Protein AF-A0A3C1DMF5-F1 (afdb_monomer)

Nearest PDB structures (foldseek):
  6i8v-assembly1_A-2  TM=7.014E-01  e=4.662E-05  Bacillus subtilis subsp. subtilis str. 168
  6s5e-assembly1_E-4  TM=7.084E-01  e=1.229E-04  Bacillus subtilis subsp. subtilis str. 168
  6s5o-assembly2_F-2  TM=7.097E-01  e=1.878E-04  Bacillus subtilis subsp. subtilis str. 168
  4j91-assembly1_B-2  TM=7.022E-01  e=5.936E-04  Bacillus subtilis subsp. subtilis str. 168
  4gx2-assembly1_B  TM=5.475E-01  e=2.391E-03  Geobacter sulfurreducens PCA

Solvent-accessible surface area (backbone atoms only — not comparable to full-atom values): 5727 Å² total; per-residue (Å²): 117,66,68,49,46,76,50,51,30,51,70,76,51,72,48,75,54,97,94,40,50,30,36,31,30,38,36,60,34,28,81,56,13,60,45,39,74,37,35,48,70,75,53,31,82,70,48,42,66,54,31,36,32,49,59,94,50,89,61,71,42,70,72,56,61,66,76,43,62,37,47,50,55,20,36,39,31,38,38,20,42,43,66,42,51,48,55,41,30,52,38,25,67,38,63,77,72,80,76,85,80,63,97,126

Mean predicted aligned error: 6.8 Å

Foldseek 3Di:
DVLLVVLAWPWPDWDQDPNFIKTWTKHAQAPQFQQAFDFQLVLFPFKAFQWKDDAVHPDIRGRDDRRDGDHHRIITTIMGTPVSSSVSSVRRPDGPDDPPPDDD

Sequence (104 aa):
WFVAASLGLKVTTSLTLSGRTLMIGRLTVSSSGKLAGIPLHDLGVGIRVVAIKRAGATELEHPPRRDTVLTAGDRAYVIGPHGAVLDALVRNIASVDEPDDADD

Secondary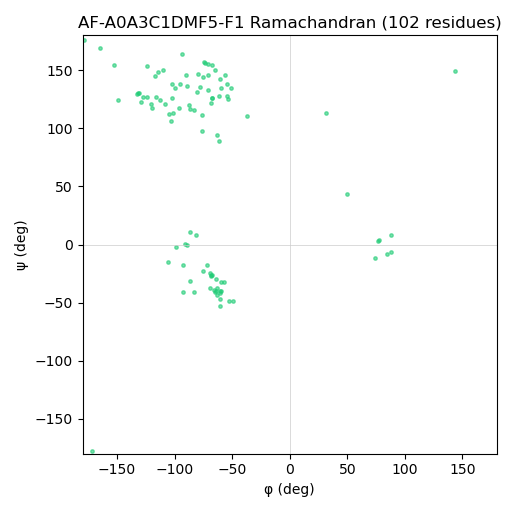 structure (DSSP, 8-state):
-HHHHHTTEEEEEEEEETTEEEEEEEEEPPSSBTTTT-BGGGG-TT-EEEEEE-TT-SS-B-SPPTTPBP-TT-EEEEEEEHHHHHHHHHHHHSBS--------

Radius of gyration: 14.45 Å; Cα contacts (8 Å, |Δi|>4): 216; chains: 1; bounding box: 39×34×43 Å

Structure (mmCIF, N/CA/C/O backbone):
data_AF-A0A3C1DMF5-F1
#
_entry.id   AF-A0A3C1DMF5-F1
#
loop_
_atom_site.group_PDB
_atom_site.id
_atom_site.type_symbol
_atom_site.label_atom_id
_atom_site.label_alt_id
_atom_site.label_comp_id
_atom_site.label_asym_id
_atom_site.label_entity_id
_atom_site.label_seq_id
_atom_site.pdbx_PDB_ins_code
_atom_site.Cartn_x
_atom_site.Cartn_y
_atom_site.Cartn_z
_atom_site.occupancy
_atom_site.B_iso_or_equiv
_atom_site.auth_seq_id
_atom_site.auth_comp_id
_atom_site.auth_asym_id
_atom_site.auth_atom_id
_atom_site.pdbx_PDB_model_num
ATOM 1 N N . TRP A 1 1 ? 15.511 6.595 -3.038 1.00 56.97 1 TRP A N 1
ATOM 2 C CA . TRP A 1 1 ? 15.071 6.529 -1.626 1.00 56.97 1 TRP A CA 1
ATOM 3 C C . TRP A 1 1 ? 14.105 7.652 -1.253 1.00 56.97 1 TRP A C 1
ATOM 5 O O . TRP A 1 1 ? 13.024 7.330 -0.785 1.00 56.97 1 TRP A O 1
ATOM 15 N N . PHE A 1 2 ? 14.426 8.932 -1.502 1.00 65.00 2 PHE A N 1
ATOM 16 C CA . PHE A 1 2 ? 13.551 10.058 -1.122 1.00 65.00 2 PHE A CA 1
ATOM 17 C C . PHE A 1 2 ? 12.188 10.086 -1.829 1.00 65.00 2 PHE A C 1
ATOM 19 O O . PHE A 1 2 ? 11.190 10.315 -1.161 1.00 65.00 2 PHE A O 1
ATOM 26 N N . VAL A 1 3 ? 12.123 9.759 -3.127 1.00 75.12 3 VAL A N 1
ATOM 27 C CA . VAL A 1 3 ? 10.863 9.773 -3.903 1.00 75.12 3 VAL A CA 1
ATOM 28 C C . VAL A 1 3 ? 9.767 8.949 -3.221 1.00 75.12 3 VAL A C 1
ATOM 30 O O . VAL A 1 3 ? 8.681 9.450 -2.980 1.00 75.12 3 VAL A O 1
ATOM 33 N N . ALA A 1 4 ? 10.061 7.717 -2.802 1.00 73.38 4 ALA A N 1
ATOM 34 C CA . ALA A 1 4 ? 9.069 6.867 -2.146 1.00 73.38 4 ALA A CA 1
ATOM 35 C C . ALA A 1 4 ? 8.565 7.434 -0.807 1.00 73.38 4 ALA A C 1
ATOM 37 O O . ALA A 1 4 ? 7.381 7.322 -0.500 1.00 73.38 4 ALA A O 1
ATOM 38 N N . ALA A 1 5 ? 9.450 8.062 -0.026 1.00 77.25 5 ALA A N 1
ATOM 39 C CA . ALA A 1 5 ? 9.075 8.711 1.228 1.00 77.25 5 ALA A CA 1
ATOM 40 C C . ALA A 1 5 ? 8.153 9.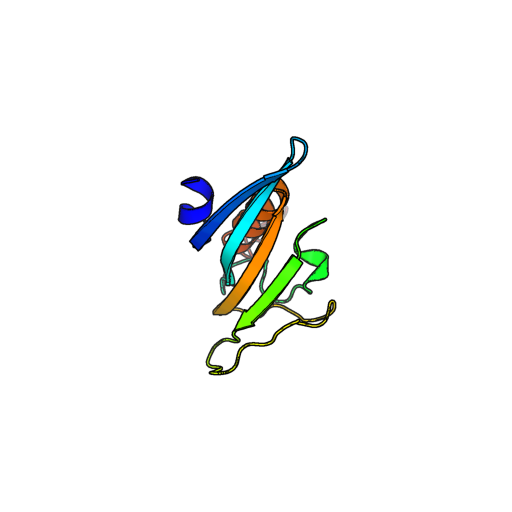913 0.989 1.00 77.25 5 ALA A C 1
ATOM 42 O O . ALA A 1 5 ? 7.172 10.078 1.711 1.00 77.25 5 ALA A O 1
ATOM 43 N N . SER A 1 6 ? 8.416 10.694 -0.062 1.00 80.00 6 SER A N 1
ATOM 44 C CA . SER A 1 6 ? 7.543 11.789 -0.500 1.00 80.00 6 SER A CA 1
ATOM 45 C C . SER A 1 6 ? 6.174 11.296 -0.980 1.00 80.00 6 SER A C 1
ATOM 47 O O . SER A 1 6 ? 5.185 11.996 -0.804 1.00 80.00 6 SER A O 1
ATOM 49 N N . LEU A 1 7 ? 6.099 10.074 -1.517 1.00 77.56 7 LEU A N 1
ATOM 50 C CA . LEU A 1 7 ? 4.851 9.431 -1.945 1.00 77.56 7 LEU A CA 1
ATOM 51 C C . LEU A 1 7 ? 4.128 8.667 -0.811 1.00 77.56 7 LEU A C 1
ATOM 53 O O . LEU A 1 7 ? 3.202 7.896 -1.063 1.00 77.56 7 LEU A O 1
ATOM 57 N N . GLY A 1 8 ? 4.551 8.835 0.446 1.00 74.00 8 GLY A N 1
ATOM 58 C CA . GLY A 1 8 ? 3.876 8.252 1.611 1.00 74.00 8 GLY A CA 1
ATOM 59 C C . GLY A 1 8 ? 4.321 6.837 1.998 1.00 74.00 8 GLY A C 1
ATOM 60 O O . GLY A 1 8 ? 3.731 6.242 2.907 1.00 74.00 8 GLY A O 1
ATOM 61 N N . LEU A 1 9 ? 5.377 6.292 1.378 1.00 81.06 9 LEU A N 1
ATOM 62 C CA . LEU A 1 9 ? 5.991 5.040 1.821 1.00 81.06 9 LEU A CA 1
ATOM 63 C C . LEU A 1 9 ? 7.040 5.302 2.901 1.00 81.06 9 LEU A C 1
ATOM 65 O O . LEU A 1 9 ? 8.113 5.848 2.643 1.00 81.06 9 LEU A O 1
ATOM 69 N N . LYS A 1 10 ? 6.811 4.775 4.103 1.00 85.25 10 LYS A N 1
ATOM 70 C CA . LYS A 1 10 ? 7.897 4.604 5.070 1.00 85.25 10 LYS A CA 1
ATOM 71 C C . LYS A 1 10 ? 8.727 3.391 4.652 1.00 85.25 10 LYS A C 1
ATOM 73 O O . LYS A 1 10 ? 8.349 2.255 4.942 1.00 85.25 10 LYS A O 1
ATOM 78 N N . VAL A 1 11 ? 9.837 3.639 3.960 1.00 76.12 11 VAL A N 1
ATOM 79 C CA . VAL A 1 11 ? 10.803 2.600 3.577 1.00 76.12 11 VAL A CA 1
ATOM 80 C C . VAL A 1 11 ? 11.476 2.060 4.838 1.00 76.12 11 VAL A C 1
ATOM 82 O O . VAL A 1 11 ? 12.006 2.830 5.637 1.00 76.12 11 VAL A O 1
ATOM 85 N N . THR A 1 12 ? 11.444 0.742 5.025 1.00 77.50 12 THR A N 1
ATOM 86 C CA . THR A 1 12 ? 12.150 0.072 6.126 1.00 77.50 12 THR A CA 1
ATOM 87 C C . THR A 1 12 ? 13.532 -0.386 5.674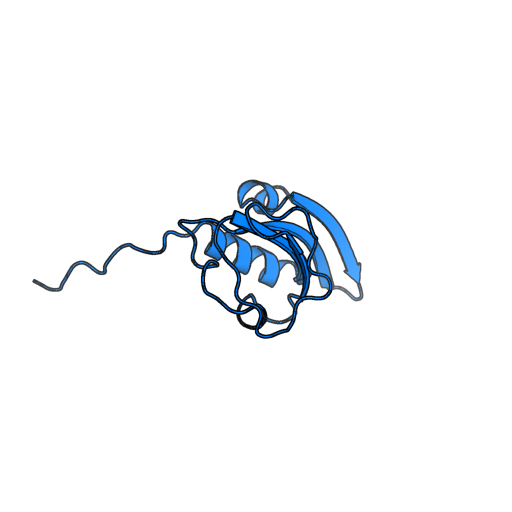 1.00 77.50 12 THR A C 1
ATOM 89 O O . THR A 1 12 ? 14.493 -0.230 6.418 1.00 77.50 12 THR A O 1
ATOM 92 N N . THR A 1 13 ? 13.646 -0.918 4.452 1.00 74.94 13 THR A N 1
ATOM 93 C CA . THR A 1 13 ? 14.922 -1.284 3.822 1.00 74.94 13 THR A CA 1
ATOM 94 C C . THR A 1 13 ? 14.730 -1.506 2.312 1.00 74.94 13 THR A C 1
ATOM 96 O O . THR A 1 13 ? 13.594 -1.578 1.829 1.00 74.94 13 THR A O 1
ATOM 99 N N . SER A 1 14 ? 15.820 -1.634 1.556 1.00 77.94 14 SER A N 1
ATOM 100 C CA . SER A 1 14 ? 15.788 -2.274 0.237 1.00 77.94 14 SER A CA 1
ATOM 101 C C . SER A 1 14 ? 16.796 -3.415 0.188 1.00 77.94 14 SER A C 1
ATOM 103 O O . SER A 1 14 ? 17.781 -3.433 0.927 1.00 77.94 14 SER A O 1
ATOM 105 N N . LEU A 1 15 ? 16.516 -4.386 -0.673 1.00 80.25 15 LEU A N 1
ATOM 106 C CA . LEU A 1 15 ? 17.348 -5.562 -0.861 1.00 80.25 15 LEU A CA 1
ATOM 107 C C . LEU A 1 15 ? 17.632 -5.721 -2.348 1.00 80.25 15 LEU A C 1
ATOM 109 O O . LEU A 1 15 ? 16.700 -5.857 -3.136 1.00 80.25 15 LEU A O 1
ATOM 113 N N . THR A 1 16 ? 18.902 -5.750 -2.737 1.00 78.44 16 THR A N 1
ATOM 114 C CA . THR A 1 16 ? 19.283 -6.113 -4.104 1.00 78.44 16 THR A CA 1
ATOM 115 C C . THR A 1 16 ? 19.656 -7.586 -4.141 1.00 78.44 16 THR A C 1
ATOM 117 O O . THR A 1 16 ? 20.615 -8.000 -3.497 1.00 78.44 16 THR A O 1
ATOM 120 N N . LEU A 1 17 ? 18.900 -8.375 -4.903 1.00 77.25 17 LEU A N 1
ATOM 121 C CA . LEU A 1 17 ? 19.149 -9.798 -5.114 1.00 77.25 17 LEU A CA 1
ATOM 122 C C . LEU A 1 17 ? 19.188 -10.075 -6.616 1.00 77.25 17 LEU A C 1
ATOM 124 O O . LEU A 1 17 ? 18.265 -9.702 -7.339 1.00 77.25 17 LEU A O 1
ATOM 128 N N . SER A 1 18 ? 20.263 -10.706 -7.092 1.00 79.69 18 SER A N 1
ATOM 129 C CA . SER A 1 18 ? 20.429 -11.087 -8.505 1.00 79.69 18 SER A CA 1
ATOM 130 C C . SER A 1 18 ? 20.157 -9.940 -9.495 1.00 79.69 18 SER A C 1
ATOM 132 O O . SER A 1 18 ? 19.451 -10.113 -10.485 1.00 79.69 18 SER A O 1
ATOM 134 N N . GLY A 1 19 ? 20.663 -8.739 -9.193 1.00 81.38 19 GLY A N 1
ATOM 135 C CA . GLY A 1 19 ? 20.493 -7.545 -10.035 1.00 81.38 19 GLY A CA 1
ATOM 136 C C . GLY A 1 19 ? 19.119 -6.867 -9.946 1.00 81.38 19 GLY A C 1
ATOM 137 O O . GLY A 1 19 ? 18.873 -5.898 -10.659 1.00 81.38 19 GLY A O 1
ATOM 138 N N . ARG A 1 20 ? 18.220 -7.334 -9.070 1.00 81.19 20 ARG A N 1
ATOM 139 C CA . ARG A 1 20 ? 16.890 -6.748 -8.859 1.00 81.19 20 ARG A CA 1
ATOM 140 C C . ARG A 1 20 ? 16.792 -6.127 -7.474 1.00 81.19 20 ARG A C 1
ATOM 142 O O . ARG A 1 20 ? 16.990 -6.810 -6.472 1.00 81.19 20 ARG A O 1
ATOM 149 N N . THR A 1 21 ? 16.440 -4.847 -7.415 1.00 87.50 21 THR A N 1
ATOM 150 C CA . THR A 1 21 ? 16.174 -4.153 -6.150 1.00 87.50 21 THR A CA 1
ATOM 151 C C . THR A 1 21 ? 14.717 -4.337 -5.744 1.00 87.50 21 THR A C 1
ATOM 153 O O . THR A 1 21 ? 13.793 -3.936 -6.456 1.00 87.50 21 THR A O 1
ATOM 156 N N . LEU A 1 22 ? 14.523 -4.936 -4.576 1.00 89.75 22 LEU A N 1
ATOM 157 C CA . LEU A 1 22 ? 13.252 -5.043 -3.883 1.00 89.75 22 LEU A CA 1
ATOM 158 C C . LEU A 1 22 ? 13.131 -3.918 -2.861 1.00 89.75 22 LEU A C 1
ATOM 160 O O . LEU A 1 22 ? 14.075 -3.624 -2.129 1.00 89.75 22 LEU A O 1
ATOM 164 N N . MET A 1 23 ? 11.952 -3.319 -2.783 1.00 90.38 23 MET A N 1
ATOM 165 C CA . MET A 1 23 ? 11.593 -2.352 -1.755 1.00 90.38 23 MET A CA 1
ATOM 166 C C . MET A 1 23 ? 10.721 -3.004 -0.696 1.00 90.38 23 MET A C 1
ATOM 168 O O . MET A 1 23 ? 9.794 -3.746 -1.022 1.00 90.38 23 MET A O 1
ATOM 172 N N . ILE A 1 24 ? 11.009 -2.678 0.564 1.00 91.25 24 ILE A N 1
ATOM 173 C CA . ILE A 1 24 ? 10.228 -3.097 1.723 1.00 91.25 24 ILE A CA 1
ATOM 174 C C . ILE A 1 24 ? 9.801 -1.844 2.479 1.00 91.25 24 ILE A C 1
ATOM 176 O O . ILE A 1 24 ? 10.632 -1.004 2.848 1.00 91.25 24 ILE A O 1
ATOM 180 N N . GLY A 1 25 ? 8.507 -1.713 2.743 1.00 91.38 25 GLY A N 1
ATOM 181 C CA . GLY A 1 25 ? 8.017 -0.566 3.487 1.00 91.38 25 GLY A CA 1
ATOM 182 C C . GLY A 1 25 ? 6.559 -0.657 3.884 1.00 91.38 25 GLY A C 1
ATOM 183 O O . GLY A 1 25 ? 5.868 -1.645 3.637 1.00 91.38 25 GLY A O 1
ATOM 184 N N . ARG A 1 26 ? 6.105 0.418 4.518 1.00 93.56 26 ARG A N 1
ATOM 185 C CA . ARG A 1 26 ? 4.719 0.611 4.931 1.00 93.56 26 ARG A CA 1
ATOM 186 C C . ARG A 1 26 ? 4.134 1.802 4.192 1.00 93.56 26 ARG A C 1
ATOM 188 O O . ARG A 1 26 ? 4.694 2.894 4.293 1.00 93.56 26 ARG A O 1
ATOM 195 N N . LEU A 1 27 ? 3.000 1.610 3.532 1.00 92.81 27 LEU A N 1
ATOM 196 C CA . LEU A 1 27 ? 2.201 2.692 2.955 1.00 92.81 27 LEU A CA 1
ATOM 197 C C . LEU A 1 27 ? 0.897 2.853 3.739 1.00 92.81 27 LEU A C 1
ATOM 199 O O . LEU A 1 27 ? 0.390 1.888 4.317 1.00 92.81 27 LEU A O 1
ATOM 203 N N . THR A 1 28 ? 0.379 4.076 3.785 1.00 95.25 28 THR A N 1
ATOM 204 C CA . THR A 1 28 ? -0.994 4.346 4.223 1.00 95.25 28 THR A CA 1
ATOM 205 C C . THR A 1 28 ? -1.837 4.584 2.973 1.00 95.25 28 THR A C 1
ATOM 207 O O . THR A 1 28 ? -1.465 5.421 2.150 1.00 95.25 28 THR A O 1
ATOM 210 N N . VAL A 1 29 ? -2.934 3.845 2.815 1.00 95.31 29 VAL A N 1
ATOM 211 C CA . VAL A 1 29 ? -3.836 3.980 1.664 1.00 95.31 29 VAL A CA 1
ATOM 212 C C . VAL A 1 29 ? -4.541 5.331 1.749 1.00 95.31 29 VAL A C 1
ATOM 214 O O . VAL A 1 29 ? -5.191 5.628 2.755 1.00 95.31 29 VAL A O 1
ATOM 217 N N . SER A 1 30 ? -4.379 6.162 0.722 1.00 94.06 30 SER A N 1
ATOM 218 C CA . SER A 1 30 ? -5.012 7.481 0.673 1.00 94.06 30 SER A CA 1
ATOM 219 C C . SER A 1 30 ? -6.518 7.361 0.453 1.00 94.06 30 SER A C 1
ATOM 221 O O . SER A 1 30 ? -6.974 6.484 -0.275 1.00 94.06 30 SER A O 1
ATOM 223 N N . SER A 1 31 ? -7.288 8.278 1.039 1.00 91.06 31 SER A N 1
ATOM 224 C CA . SER A 1 31 ? -8.721 8.426 0.762 1.00 91.06 31 SER A CA 1
ATOM 225 C C . SER A 1 31 ? -9.013 9.100 -0.578 1.00 91.06 31 SER A C 1
ATOM 227 O O . SER A 1 31 ? -10.096 8.916 -1.113 1.00 91.06 31 SER A O 1
ATOM 229 N N . SER A 1 32 ? -8.068 9.878 -1.110 1.00 88.44 32 SER A N 1
ATOM 230 C CA . SER A 1 32 ? -8.173 10.535 -2.420 1.00 88.44 32 SER A CA 1
ATOM 231 C C . SER A 1 32 ? -7.451 9.771 -3.532 1.00 88.44 32 SER A C 1
ATOM 233 O O . SER A 1 32 ? -7.447 10.222 -4.670 1.00 88.44 32 SER A O 1
ATOM 235 N N . GLY A 1 33 ? -6.797 8.657 -3.196 1.00 88.12 33 GLY A N 1
ATOM 236 C CA . GLY A 1 33 ? -5.958 7.884 -4.104 1.00 88.12 33 GLY A CA 1
ATOM 237 C C . GLY A 1 33 ? -6.688 6.738 -4.789 1.00 88.12 33 GLY A C 1
ATOM 238 O O . GLY A 1 33 ? -7.695 6.235 -4.298 1.00 88.12 33 GLY A O 1
ATOM 239 N N . LYS A 1 34 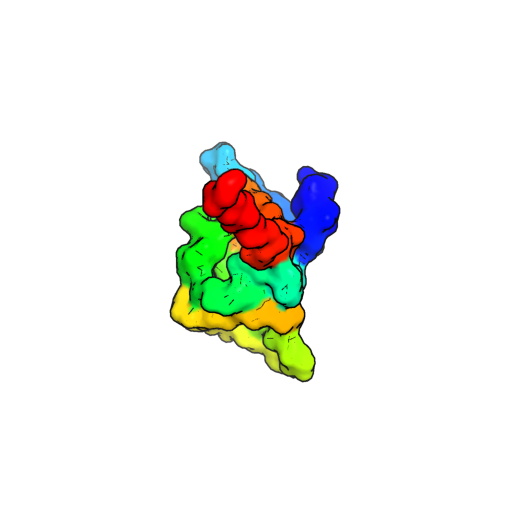? -6.094 6.214 -5.861 1.00 92.88 34 LYS A N 1
ATOM 240 C CA . LYS A 1 34 ? -6.639 5.093 -6.650 1.00 92.88 34 LYS A CA 1
ATOM 241 C C . LYS A 1 34 ? -6.363 3.703 -6.061 1.00 92.88 34 LYS A C 1
ATOM 243 O O . LYS A 1 34 ? -6.582 2.700 -6.732 1.00 92.88 34 LYS A O 1
ATOM 248 N N . LEU A 1 35 ? -5.825 3.622 -4.841 1.00 94.38 35 LEU A N 1
ATOM 249 C CA . LEU A 1 35 ? -5.593 2.340 -4.160 1.00 94.38 35 LEU A CA 1
ATOM 250 C C . LEU A 1 35 ? -6.750 1.919 -3.249 1.00 94.38 35 LEU A C 1
ATOM 252 O O . LEU A 1 35 ? -6.813 0.755 -2.864 1.00 94.38 35 LEU A O 1
ATOM 256 N N . ALA A 1 36 ? -7.649 2.828 -2.871 1.00 94.56 36 ALA A N 1
ATOM 257 C CA . ALA A 1 36 ? -8.849 2.435 -2.146 1.00 94.56 36 ALA A CA 1
ATOM 258 C C . ALA A 1 36 ? -9.796 1.682 -3.098 1.00 94.56 36 ALA A C 1
ATOM 260 O O . ALA A 1 36 ? -10.028 2.119 -4.221 1.00 94.56 36 ALA A O 1
ATOM 261 N N . GLY A 1 37 ? -10.330 0.544 -2.655 1.00 94.06 37 GLY A N 1
ATOM 262 C CA . GLY A 1 37 ? -11.277 -0.266 -3.421 1.00 94.06 37 GLY A CA 1
ATOM 263 C C . GLY A 1 37 ? -10.653 -1.305 -4.356 1.00 94.06 37 GLY A C 1
ATOM 264 O O . GLY A 1 37 ? -11.391 -2.131 -4.886 1.00 94.06 37 GLY A O 1
ATOM 265 N N . ILE A 1 38 ? -9.324 -1.338 -4.526 1.00 94.06 38 ILE A N 1
ATOM 266 C CA . ILE A 1 38 ? -8.673 -2.365 -5.356 1.00 94.06 38 ILE A CA 1
ATOM 267 C C . ILE A 1 38 ? -8.294 -3.607 -4.530 1.00 94.06 38 ILE A C 1
ATOM 269 O O . ILE A 1 38 ? -7.907 -3.479 -3.359 1.00 94.06 38 ILE A O 1
ATOM 273 N N . PRO A 1 39 ? -8.352 -4.816 -5.113 1.00 95.38 39 PRO A N 1
ATOM 274 C CA . PRO A 1 39 ? -7.844 -6.020 -4.471 1.00 95.38 39 PRO A CA 1
ATOM 275 C C . PRO A 1 39 ? -6.307 -6.065 -4.486 1.00 95.38 39 PRO A C 1
ATOM 277 O O . PRO A 1 39 ? -5.648 -5.463 -5.336 1.00 95.38 39 PRO A O 1
ATOM 280 N N . LEU A 1 40 ? -5.702 -6.827 -3.567 1.00 94.06 40 LEU A N 1
ATOM 281 C CA . LEU A 1 40 ? -4.237 -6.892 -3.431 1.00 94.06 40 LEU A CA 1
ATOM 282 C C . LEU A 1 40 ? -3.500 -7.327 -4.701 1.00 94.06 40 LEU A C 1
ATOM 284 O O . LEU A 1 40 ? -2.365 -6.905 -4.922 1.00 94.06 40 LEU A O 1
ATOM 288 N N . HIS A 1 41 ? -4.112 -8.186 -5.514 1.00 92.50 41 HIS A N 1
ATOM 289 C CA . HIS A 1 41 ? -3.498 -8.669 -6.749 1.00 92.50 41 HIS A CA 1
ATOM 290 C C . HIS A 1 41 ? -3.424 -7.601 -7.853 1.00 92.50 41 HIS A C 1
ATOM 292 O O . HIS A 1 41 ? -2.572 -7.724 -8.732 1.00 92.50 41 HIS A O 1
ATOM 298 N N . ASP A 1 42 ? -4.198 -6.517 -7.747 1.00 94.00 42 ASP A N 1
ATOM 299 C CA . ASP A 1 42 ? -4.179 -5.387 -8.689 1.00 94.00 42 ASP A CA 1
ATOM 300 C C . ASP A 1 42 ? -3.197 -4.274 -8.273 1.00 94.00 42 ASP A C 1
ATOM 302 O O . ASP A 1 42 ? -3.019 -3.255 -8.958 1.00 94.00 42 ASP A O 1
ATOM 306 N N . LEU A 1 43 ? -2.493 -4.467 -7.151 1.00 92.25 43 LEU A N 1
ATOM 307 C CA . LEU A 1 43 ? -1.511 -3.510 -6.643 1.00 92.25 43 LEU A CA 1
ATOM 308 C C . LEU A 1 43 ? -0.264 -3.414 -7.537 1.00 92.25 43 LEU A C 1
ATOM 310 O O . LEU A 1 43 ? 0.373 -2.362 -7.587 1.00 92.25 43 LEU A O 1
ATOM 314 N N . GLY A 1 44 ? 0.061 -4.478 -8.269 1.00 92.06 44 GLY A N 1
ATOM 315 C CA . GLY A 1 44 ? 1.170 -4.521 -9.218 1.00 92.06 44 GLY A CA 1
ATOM 316 C C . GLY A 1 44 ? 1.869 -5.876 -9.235 1.00 92.06 44 GLY A C 1
ATOM 317 O O . GLY A 1 44 ? 1.952 -6.578 -8.224 1.00 92.06 44 GLY A O 1
ATOM 318 N N . VAL A 1 45 ? 2.407 -6.249 -10.396 1.00 91.75 45 VAL A N 1
ATOM 319 C CA . VAL A 1 45 ? 3.064 -7.549 -10.581 1.00 91.75 45 VAL A CA 1
ATOM 320 C C . VAL A 1 45 ? 4.272 -7.678 -9.653 1.00 91.75 45 VAL A C 1
ATOM 322 O O . VAL A 1 45 ? 5.166 -6.832 -9.626 1.00 91.75 45 VAL A O 1
ATOM 325 N N . GLY A 1 46 ? 4.311 -8.771 -8.891 1.00 91.88 46 GLY A N 1
ATOM 326 C CA . GLY A 1 46 ? 5.404 -9.061 -7.962 1.00 91.88 46 GLY A CA 1
ATOM 327 C C . GLY A 1 46 ? 5.365 -8.253 -6.662 1.00 91.88 46 GLY A C 1
ATOM 328 O O . GLY A 1 46 ? 6.263 -8.423 -5.837 1.00 91.88 46 GLY A O 1
ATOM 329 N N . ILE A 1 47 ? 4.345 -7.415 -6.448 1.00 94.25 47 ILE A N 1
ATOM 330 C CA . ILE A 1 47 ? 4.092 -6.810 -5.142 1.00 94.25 47 ILE A CA 1
ATOM 331 C C . ILE A 1 47 ? 3.368 -7.828 -4.267 1.00 94.25 47 ILE A C 1
ATOM 333 O O . ILE A 1 47 ? 2.372 -8.435 -4.655 1.00 94.25 47 ILE A O 1
ATOM 337 N N . ARG A 1 48 ? 3.869 -8.001 -3.049 1.00 94.12 48 ARG A N 1
ATOM 338 C CA . ARG A 1 48 ? 3.242 -8.800 -2.008 1.00 94.12 48 ARG A CA 1
ATOM 339 C C . ARG A 1 48 ? 2.956 -7.918 -0.809 1.00 94.12 48 ARG A C 1
ATOM 341 O O . ARG A 1 48 ? 3.873 -7.363 -0.206 1.00 94.12 48 ARG A O 1
ATOM 348 N N . VAL A 1 49 ? 1.686 -7.838 -0.434 1.00 95.31 49 VAL A N 1
ATOM 349 C CA . VAL A 1 49 ? 1.300 -7.302 0.869 1.00 95.31 49 VAL A CA 1
ATOM 350 C C . VAL A 1 49 ? 1.436 -8.428 1.881 1.00 95.31 49 VAL A C 1
ATOM 352 O O . VAL A 1 49 ? 0.786 -9.465 1.764 1.00 95.31 49 VAL A O 1
ATOM 355 N N . VAL A 1 50 ? 2.342 -8.257 2.838 1.00 95.25 50 VAL A N 1
ATOM 356 C CA . VAL A 1 50 ? 2.585 -9.269 3.868 1.00 95.25 50 VAL A CA 1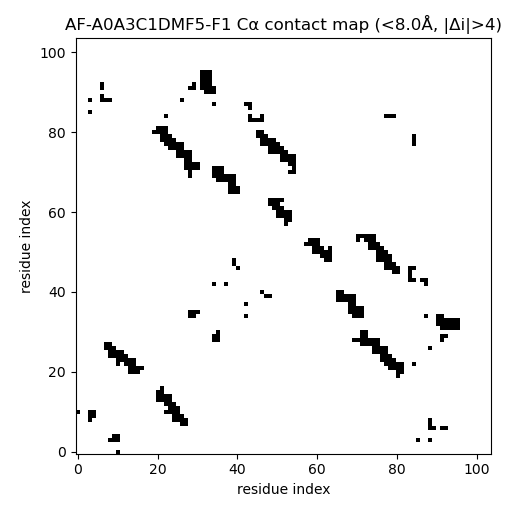
ATOM 357 C C . VAL A 1 50 ? 1.641 -9.092 5.042 1.00 95.25 50 VAL A C 1
ATOM 359 O O . VAL A 1 50 ? 1.258 -10.089 5.634 1.00 95.25 50 VAL A O 1
ATOM 362 N N . ALA A 1 51 ? 1.224 -7.867 5.354 1.00 96.38 51 ALA A N 1
ATOM 363 C CA . ALA A 1 51 ? 0.286 -7.595 6.434 1.00 96.38 51 ALA A CA 1
ATOM 364 C C . ALA A 1 51 ? -0.521 -6.318 6.174 1.00 96.38 51 ALA A C 1
ATOM 366 O O . ALA A 1 51 ? -0.042 -5.409 5.486 1.00 96.38 51 ALA A O 1
ATOM 367 N N . ILE A 1 52 ? -1.716 -6.235 6.763 1.00 96.81 52 ILE A N 1
ATOM 368 C CA . ILE A 1 52 ? -2.580 -5.049 6.726 1.00 96.81 52 ILE A CA 1
ATOM 369 C C . ILE A 1 52 ? -3.042 -4.729 8.143 1.00 96.81 52 ILE A C 1
ATOM 371 O O . ILE A 1 52 ? -3.551 -5.589 8.855 1.00 96.81 52 ILE A O 1
ATOM 375 N N . LYS A 1 53 ? -2.899 -3.472 8.554 1.00 96.88 53 LYS A N 1
ATOM 376 C CA . LYS A 1 53 ? -3.584 -2.945 9.733 1.00 96.88 53 LYS A CA 1
ATOM 377 C C . LYS A 1 53 ? -4.729 -2.057 9.270 1.00 96.88 53 LYS A C 1
ATOM 379 O O . LYS A 1 53 ? -4.468 -0.997 8.696 1.00 96.88 53 LYS A O 1
ATOM 384 N N . ARG A 1 54 ? -5.965 -2.502 9.513 1.00 96.00 54 ARG A N 1
ATOM 385 C CA . ARG A 1 54 ? -7.170 -1.784 9.082 1.00 96.00 54 ARG A CA 1
ATOM 386 C C . ARG A 1 54 ? -7.308 -0.440 9.781 1.00 96.00 54 ARG A C 1
ATOM 388 O O . ARG A 1 54 ? -6.859 -0.280 10.922 1.00 96.00 54 ARG A O 1
ATOM 395 N N . ALA A 1 55 ? -7.927 0.521 9.103 1.00 94.44 55 ALA A N 1
ATOM 396 C CA . ALA A 1 55 ? -8.278 1.800 9.710 1.00 94.44 55 ALA A CA 1
ATOM 397 C C . ALA A 1 55 ? -9.091 1.572 11.004 1.00 94.44 55 ALA A C 1
ATOM 399 O O . ALA A 1 55 ? -10.073 0.838 11.011 1.00 94.44 55 ALA A O 1
ATOM 400 N N . GLY A 1 56 ? -8.638 2.143 12.124 1.00 91.50 56 GLY A N 1
ATOM 401 C CA . GLY A 1 56 ? -9.288 1.991 13.436 1.00 91.50 56 GLY A CA 1
ATOM 402 C C . GLY A 1 56 ? -9.115 0.632 14.132 1.00 91.50 56 GLY A C 1
ATOM 403 O O . GLY A 1 56 ? -9.392 0.538 15.324 1.00 91.50 56 GLY A O 1
ATOM 404 N N . ALA A 1 57 ? -8.609 -0.402 13.454 1.00 92.50 57 ALA A N 1
ATOM 405 C CA . ALA A 1 57 ? -8.400 -1.709 14.068 1.00 92.50 57 ALA A CA 1
ATOM 406 C C . ALA A 1 57 ? -7.120 -1.756 14.912 1.00 92.50 57 ALA A C 1
ATOM 408 O O . ALA A 1 57 ? -6.093 -1.148 14.583 1.00 92.50 57 ALA A O 1
ATOM 409 N N . THR A 1 58 ? -7.161 -2.536 15.990 1.00 89.94 58 THR A N 1
ATOM 410 C CA . THR A 1 58 ? -5.983 -2.810 16.824 1.00 89.94 58 THR A CA 1
ATOM 411 C C . THR A 1 58 ? -5.143 -3.939 16.234 1.00 89.94 58 THR A C 1
ATOM 413 O O . THR A 1 58 ? -3.911 -3.825 16.200 1.00 89.94 58 THR A O 1
ATOM 416 N N . GLU A 1 59 ? -5.815 -4.975 15.729 1.00 93.00 59 GLU A N 1
ATOM 417 C CA . GLU A 1 59 ? -5.221 -6.198 15.193 1.00 93.00 59 GLU A CA 1
ATOM 418 C C . GLU A 1 59 ? -4.554 -6.001 13.826 1.00 93.00 59 GLU A C 1
ATOM 420 O O . GLU A 1 59 ? -4.859 -5.075 13.067 1.00 93.00 59 GLU A O 1
ATOM 425 N N . LEU A 1 60 ? -3.602 -6.888 13.536 1.00 94.31 60 LEU A N 1
ATOM 426 C CA . LEU A 1 60 ? -2.872 -6.951 12.278 1.00 94.31 60 LEU A CA 1
ATOM 427 C C . LEU A 1 60 ? -3.333 -8.189 11.499 1.00 94.31 60 LEU A C 1
ATOM 429 O O . LEU A 1 60 ? -3.178 -9.310 11.972 1.00 94.31 60 LEU A O 1
ATOM 433 N N . GLU A 1 61 ? -3.852 -7.990 10.292 1.00 94.06 61 GLU A N 1
ATOM 434 C CA . GLU A 1 61 ? -4.203 -9.066 9.363 1.00 94.06 61 GLU A CA 1
ATOM 435 C C . GLU A 1 61 ? -2.913 -9.615 8.729 1.00 94.06 61 GLU A C 1
ATOM 437 O O . GLU A 1 61 ? -2.240 -8.906 7.972 1.00 94.06 61 GLU A O 1
ATOM 442 N N . HIS A 1 62 ? -2.537 -10.859 9.057 1.00 92.12 62 HIS A N 1
ATOM 443 C CA . HIS A 1 62 ? -1.319 -11.501 8.552 1.00 92.12 62 HIS A CA 1
ATOM 444 C C . HIS A 1 62 ? -1.456 -13.035 8.407 1.00 92.12 62 HIS A C 1
ATOM 446 O O . HIS A 1 62 ? -1.690 -13.706 9.413 1.00 92.12 62 HIS A O 1
ATOM 452 N N . PRO A 1 63 ? -1.215 -13.616 7.211 1.00 85.06 63 PRO A N 1
ATOM 453 C CA . PRO A 1 63 ? -1.174 -12.957 5.906 1.00 85.06 63 PRO A CA 1
ATOM 454 C C . PRO A 1 63 ? -2.595 -12.629 5.403 1.00 85.06 63 PRO A C 1
ATOM 456 O O . PRO A 1 63 ? -3.510 -13.430 5.603 1.00 85.06 63 PRO A O 1
ATOM 459 N N . PRO A 1 64 ? -2.794 -11.495 4.712 1.00 91.12 64 PRO A N 1
ATOM 460 C CA . PRO A 1 64 ? -4.073 -11.190 4.080 1.00 91.12 64 PRO A CA 1
ATOM 461 C C . PRO A 1 64 ? -4.357 -12.151 2.916 1.00 91.12 64 PRO A C 1
ATOM 463 O O . PRO A 1 64 ? -3.435 -12.694 2.289 1.00 91.12 64 PRO A O 1
ATOM 466 N N . ARG A 1 65 ? -5.640 -12.355 2.604 1.00 90.69 65 ARG A N 1
ATOM 467 C CA . ARG A 1 65 ? -6.053 -13.147 1.436 1.00 90.69 65 ARG A CA 1
ATOM 468 C C . ARG A 1 65 ? -5.750 -12.380 0.145 1.00 90.69 65 ARG A C 1
ATOM 470 O O . ARG A 1 65 ? -5.645 -11.160 0.140 1.00 90.69 65 ARG A O 1
ATOM 477 N N . ARG A 1 66 ? -5.577 -13.083 -0.979 1.00 82.25 66 ARG A N 1
ATOM 478 C CA . ARG A 1 66 ? -5.200 -12.440 -2.261 1.00 82.25 66 ARG A CA 1
ATOM 479 C C . ARG A 1 66 ? -6.291 -11.540 -2.847 1.00 82.25 66 ARG A C 1
ATOM 481 O O . ARG A 1 66 ? -5.979 -10.635 -3.615 1.00 82.25 66 ARG A O 1
ATOM 488 N N . ASP A 1 67 ? -7.541 -11.823 -2.522 1.00 92.38 67 ASP A N 1
ATOM 489 C CA . ASP A 1 67 ? -8.746 -11.079 -2.887 1.00 92.38 67 ASP A CA 1
ATOM 490 C C . ASP A 1 67 ? -9.096 -9.983 -1.870 1.00 92.38 67 ASP A C 1
ATOM 492 O O . ASP A 1 67 ? -10.054 -9.244 -2.076 1.00 92.38 67 ASP A O 1
ATOM 496 N N . THR A 1 68 ? -8.309 -9.836 -0.795 1.00 95.00 68 THR A N 1
ATOM 497 C CA . THR A 1 68 ? -8.487 -8.754 0.170 1.00 95.00 68 THR A CA 1
ATOM 498 C C . THR A 1 68 ? -8.474 -7.396 -0.546 1.00 95.00 68 THR A C 1
ATOM 500 O O . THR A 1 68 ? -7.542 -7.077 -1.283 1.00 95.00 68 THR A O 1
ATOM 503 N N . VAL A 1 69 ? -9.500 -6.582 -0.303 1.00 96.56 69 VAL A N 1
ATOM 504 C CA . VAL A 1 69 ? -9.610 -5.216 -0.832 1.00 96.56 69 VAL A CA 1
ATOM 505 C C . VAL A 1 69 ? -8.956 -4.226 0.130 1.00 96.56 69 VAL A C 1
ATOM 507 O O . VAL A 1 69 ? -9.127 -4.333 1.351 1.00 96.56 69 VAL A O 1
ATOM 510 N N . LEU A 1 70 ? -8.183 -3.285 -0.415 1.00 95.44 70 LEU A N 1
ATOM 511 C CA . LEU A 1 70 ? -7.605 -2.171 0.333 1.00 95.44 70 LEU A CA 1
ATOM 512 C C . LEU A 1 70 ? -8.659 -1.095 0.590 1.00 95.44 70 LEU A C 1
ATOM 514 O O . LEU A 1 70 ? -9.367 -0.678 -0.325 1.00 95.44 70 LEU A O 1
ATOM 518 N N . THR A 1 71 ? -8.705 -0.586 1.815 1.00 95.94 71 THR A N 1
ATOM 519 C CA . THR A 1 71 ? -9.602 0.509 2.195 1.00 95.94 71 THR A CA 1
ATOM 520 C C . THR A 1 71 ? -8.792 1.750 2.548 1.00 95.94 71 THR A C 1
ATOM 522 O O . THR A 1 71 ? -7.672 1.657 3.053 1.00 95.94 71 THR A O 1
ATOM 525 N N . ALA A 1 72 ? -9.353 2.934 2.295 1.00 96.00 72 ALA A N 1
ATOM 526 C CA . ALA A 1 72 ? -8.758 4.194 2.723 1.00 96.00 72 ALA A CA 1
ATOM 527 C C . ALA A 1 72 ? -8.396 4.165 4.222 1.00 96.00 72 ALA A C 1
ATOM 529 O O . ALA A 1 72 ? -9.179 3.719 5.061 1.00 96.00 72 ALA A O 1
ATOM 530 N N . GLY A 1 73 ? -7.194 4.636 4.558 1.00 95.44 73 GLY A N 1
ATOM 531 C CA . GLY A 1 73 ? -6.660 4.618 5.921 1.00 95.44 73 GLY A CA 1
ATOM 532 C C . GLY A 1 73 ? -5.987 3.304 6.340 1.00 95.44 73 GLY A C 1
ATOM 533 O O . GLY A 1 73 ? -5.328 3.278 7.386 1.00 95.44 73 GLY A O 1
ATOM 534 N N . ASP A 1 74 ? -6.076 2.240 5.536 1.00 96.88 74 ASP A N 1
ATOM 535 C CA . ASP A 1 74 ? -5.341 1.004 5.794 1.00 96.88 74 ASP A CA 1
ATOM 536 C C . ASP A 1 74 ? -3.831 1.257 5.785 1.00 96.88 74 ASP A C 1
ATOM 538 O O . ASP A 1 74 ? -3.289 2.023 4.982 1.00 96.88 74 ASP A O 1
ATOM 542 N N . ARG A 1 75 ? -3.120 0.569 6.679 1.00 96.12 75 ARG A N 1
ATOM 543 C CA . ARG A 1 75 ? -1.658 0.510 6.668 1.00 96.12 75 ARG A CA 1
ATOM 544 C C . ARG A 1 75 ? -1.224 -0.831 6.101 1.00 96.12 75 ARG A C 1
ATOM 546 O O . ARG A 1 75 ? -1.320 -1.846 6.789 1.00 96.12 75 ARG A O 1
ATOM 553 N N . ALA A 1 76 ? -0.717 -0.818 4.873 1.00 95.62 76 ALA A N 1
ATOM 554 C CA . ALA A 1 76 ? -0.236 -2.006 4.181 1.00 95.62 76 ALA A CA 1
ATOM 555 C C . ALA A 1 76 ? 1.293 -2.111 4.269 1.00 95.62 76 ALA A C 1
ATOM 557 O O . ALA A 1 76 ? 2.016 -1.133 4.053 1.00 95.62 76 ALA A O 1
ATOM 558 N N . TYR A 1 77 ? 1.782 -3.310 4.579 1.00 94.75 77 TYR A N 1
ATOM 559 C CA . TYR A 1 77 ? 3.204 -3.646 4.615 1.00 94.75 77 TYR A CA 1
ATOM 560 C C . TYR A 1 77 ? 3.549 -4.405 3.339 1.00 94.75 77 TYR A C 1
ATOM 562 O O . TYR A 1 77 ? 3.052 -5.512 3.122 1.00 94.75 77 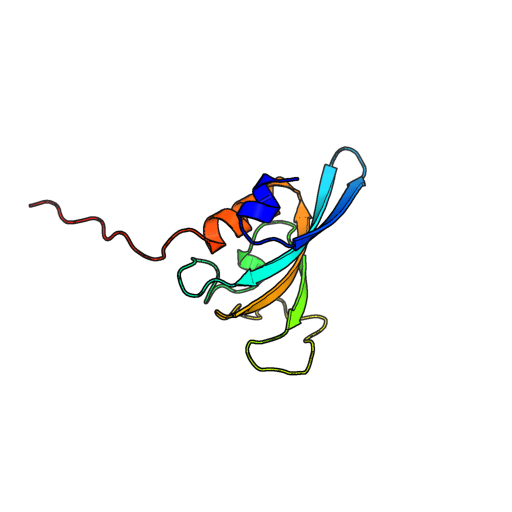TYR A O 1
ATOM 570 N N . VAL A 1 78 ? 4.364 -3.794 2.484 1.00 94.19 78 VAL A N 1
ATOM 571 C CA . VAL A 1 78 ? 4.582 -4.237 1.106 1.00 94.19 78 VAL A CA 1
ATOM 572 C C . VAL A 1 78 ? 6.028 -4.641 0.866 1.00 94.19 78 VAL A C 1
ATOM 574 O O . VAL A 1 78 ? 6.959 -4.042 1.410 1.00 94.19 78 VAL A O 1
ATOM 577 N N . ILE A 1 79 ? 6.195 -5.653 0.020 1.00 93.50 79 ILE A N 1
ATOM 578 C CA . ILE A 1 79 ? 7.473 -6.108 -0.520 1.00 93.50 79 ILE A CA 1
ATOM 579 C C . ILE A 1 79 ? 7.297 -6.264 -2.026 1.00 93.50 79 ILE A C 1
ATOM 581 O O . ILE A 1 79 ? 6.348 -6.913 -2.458 1.00 93.50 79 ILE A O 1
ATOM 585 N N . GLY A 1 80 ? 8.193 -5.716 -2.837 1.00 93.81 80 GLY A N 1
ATOM 586 C CA . GLY A 1 80 ? 8.117 -5.921 -4.283 1.00 93.81 80 GLY A CA 1
ATOM 587 C C . GLY A 1 80 ? 9.244 -5.250 -5.057 1.00 93.81 80 GLY A C 1
ATOM 588 O O . GLY A 1 80 ? 10.071 -4.561 -4.456 1.00 93.81 80 GLY A O 1
ATOM 589 N N . PRO A 1 81 ? 9.298 -5.446 -6.385 1.00 93.56 81 PRO A N 1
ATOM 590 C CA . PRO A 1 81 ? 10.238 -4.746 -7.251 1.00 93.56 81 PRO A CA 1
ATOM 591 C C . PRO A 1 81 ? 10.129 -3.232 -7.071 1.00 93.56 81 PRO A C 1
ATOM 593 O O . PRO A 1 81 ? 9.024 -2.696 -7.010 1.00 93.56 81 PRO A O 1
ATOM 596 N N . HIS A 1 82 ? 11.271 -2.544 -7.028 1.00 90.25 82 HIS A N 1
ATOM 597 C CA . HIS A 1 82 ? 11.333 -1.097 -6.813 1.00 90.25 82 HIS A CA 1
ATOM 598 C C . HIS A 1 82 ? 10.385 -0.307 -7.732 1.00 90.25 82 HIS A C 1
ATOM 600 O O . HIS A 1 82 ? 9.612 0.507 -7.239 1.00 90.25 82 HIS A O 1
ATOM 606 N N . GLY A 1 83 ? 10.397 -0.581 -9.044 1.00 91.12 83 GLY A N 1
ATOM 607 C CA . GLY A 1 83 ? 9.518 0.095 -10.010 1.00 91.12 83 GLY A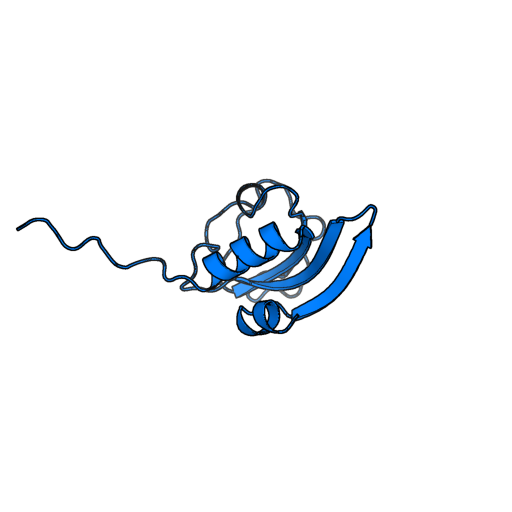 CA 1
ATOM 608 C C . GLY A 1 83 ? 8.033 -0.113 -9.710 1.00 91.12 83 GLY A C 1
ATOM 609 O O . GLY A 1 83 ? 7.315 0.854 -9.500 1.00 91.12 83 GLY A O 1
ATOM 610 N N . ALA A 1 84 ? 7.605 -1.369 -9.555 1.00 93.88 84 ALA A N 1
ATOM 611 C CA . ALA A 1 84 ? 6.206 -1.694 -9.273 1.00 93.88 84 ALA A CA 1
ATOM 612 C C . ALA A 1 84 ? 5.701 -1.047 -7.968 1.00 93.88 84 ALA A C 1
ATOM 614 O O . ALA A 1 84 ? 4.580 -0.544 -7.910 1.00 93.88 84 ALA A O 1
ATOM 615 N N . VAL A 1 85 ? 6.533 -1.023 -6.918 1.00 93.38 85 VAL A N 1
ATOM 616 C CA . VAL A 1 85 ? 6.183 -0.357 -5.653 1.00 93.38 85 VAL A CA 1
ATOM 617 C C . VAL A 1 85 ? 6.046 1.155 -5.845 1.00 93.38 85 VAL A C 1
ATOM 619 O O . VAL A 1 85 ? 5.112 1.736 -5.298 1.00 93.38 85 VAL A O 1
ATOM 622 N N . LEU A 1 86 ? 6.923 1.799 -6.621 1.00 91.94 86 LEU A N 1
ATOM 623 C CA . LEU A 1 86 ? 6.785 3.225 -6.929 1.00 91.94 86 LEU A CA 1
ATOM 624 C C . LEU A 1 86 ? 5.503 3.525 -7.713 1.00 91.94 86 LEU A C 1
ATOM 626 O O . LEU A 1 86 ? 4.793 4.457 -7.343 1.00 91.94 86 LEU A O 1
ATOM 630 N N . ASP A 1 87 ? 5.162 2.716 -8.716 1.00 93.75 87 ASP A N 1
ATOM 631 C CA . ASP A 1 87 ? 3.938 2.899 -9.508 1.00 93.75 87 ASP A CA 1
ATOM 632 C C . ASP A 1 87 ? 2.681 2.808 -8.628 1.00 93.75 87 ASP A C 1
ATOM 634 O O . ASP A 1 87 ? 1.765 3.627 -8.732 1.00 93.75 87 ASP A O 1
ATOM 638 N N . ALA A 1 88 ? 2.652 1.853 -7.692 1.00 93.44 88 ALA A N 1
ATOM 639 C CA . ALA A 1 88 ? 1.580 1.748 -6.706 1.00 93.44 88 ALA A CA 1
ATOM 640 C C . ALA A 1 88 ? 1.482 3.000 -5.815 1.00 93.44 88 ALA A C 1
ATOM 642 O O . ALA A 1 88 ? 0.379 3.466 -5.534 1.00 93.44 88 ALA A O 1
ATOM 643 N N . LEU A 1 89 ? 2.611 3.577 -5.395 1.00 92.31 89 LEU A N 1
ATOM 644 C CA . LEU A 1 89 ? 2.623 4.796 -4.582 1.00 92.31 89 LEU A CA 1
ATOM 645 C C . LEU A 1 89 ? 2.164 6.031 -5.355 1.00 92.31 89 LEU A C 1
ATOM 647 O O . LEU A 1 89 ? 1.445 6.854 -4.797 1.00 92.31 89 LEU A O 1
ATOM 651 N N . VAL A 1 90 ? 2.530 6.145 -6.633 1.00 93.25 90 VAL A N 1
ATOM 652 C CA . VAL A 1 90 ? 2.018 7.210 -7.505 1.00 93.25 90 VAL A CA 1
ATOM 653 C C . VAL A 1 90 ? 0.495 7.105 -7.611 1.00 93.25 90 VAL A C 1
ATOM 655 O O . VAL A 1 90 ? -0.199 8.090 -7.368 1.00 93.25 90 VAL A O 1
ATOM 658 N N . ARG A 1 91 ? -0.049 5.902 -7.850 1.00 94.12 91 ARG A N 1
ATOM 659 C CA . ARG A 1 91 ? -1.507 5.669 -7.841 1.00 94.12 91 ARG A CA 1
ATOM 660 C C . ARG A 1 91 ? -2.156 5.992 -6.494 1.00 94.12 91 ARG A C 1
ATOM 662 O O . ARG A 1 91 ? -3.300 6.432 -6.466 1.00 94.12 91 ARG A O 1
ATOM 669 N N . ASN A 1 92 ? -1.439 5.799 -5.388 1.00 93.75 92 ASN A N 1
ATOM 670 C CA . ASN A 1 92 ? -1.940 6.102 -4.049 1.00 93.75 92 ASN A CA 1
ATOM 671 C C . ASN A 1 92 ? -2.121 7.597 -3.789 1.00 93.75 92 ASN A C 1
ATOM 673 O O . ASN A 1 92 ? -2.923 7.951 -2.938 1.00 93.75 92 ASN A O 1
ATOM 677 N N . ILE A 1 93 ? -1.379 8.468 -4.470 1.00 87.81 93 ILE A N 1
ATOM 678 C CA . ILE A 1 93 ? -1.509 9.920 -4.286 1.00 87.81 93 ILE A CA 1
ATOM 679 C C . ILE A 1 93 ? -2.227 10.614 -5.447 1.00 87.81 93 ILE A C 1
ATOM 681 O O . ILE A 1 93 ? -2.646 11.757 -5.295 1.00 87.81 93 ILE A O 1
ATOM 685 N N . ALA A 1 94 ? -2.373 9.942 -6.592 1.00 86.00 94 ALA A N 1
ATOM 686 C CA . ALA A 1 94 ? -3.131 10.450 -7.727 1.00 86.00 94 ALA A CA 1
ATOM 687 C C . ALA A 1 94 ? -4.625 10.526 -7.381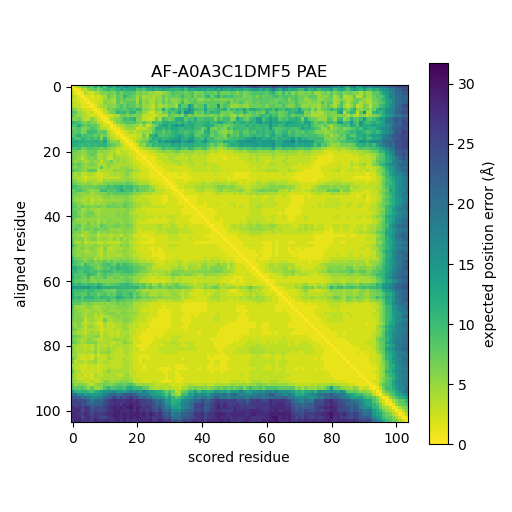 1.00 86.00 94 ALA A C 1
ATOM 689 O O . ALA A 1 94 ? -5.200 9.516 -6.974 1.00 86.00 94 ALA A O 1
ATOM 690 N N . SER A 1 95 ? -5.229 11.704 -7.571 1.00 72.56 95 SER A N 1
ATOM 691 C CA . SER A 1 95 ? -6.662 11.933 -7.346 1.00 72.56 95 SER A CA 1
ATOM 692 C C . SER A 1 95 ? -7.519 10.961 -8.161 1.00 72.56 95 SER A C 1
ATOM 694 O O . SER A 1 95 ? -7.144 10.579 -9.276 1.00 72.56 95 SER A O 1
ATOM 696 N N . VAL A 1 96 ? -8.661 10.553 -7.606 1.00 63.53 96 VAL A N 1
ATOM 697 C CA . VAL A 1 96 ? -9.628 9.682 -8.29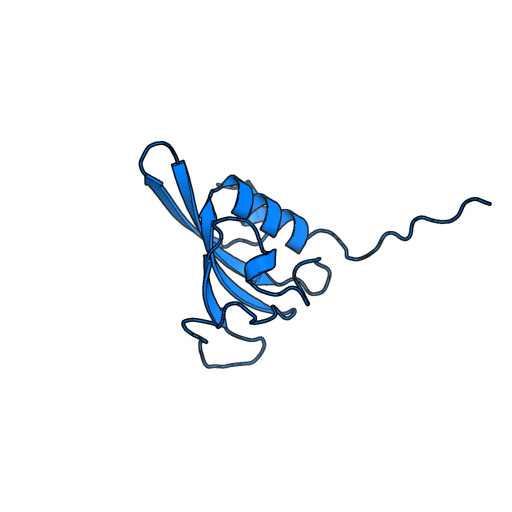2 1.00 63.53 96 VAL A CA 1
ATOM 698 C C . VAL A 1 96 ? -10.327 10.412 -9.452 1.00 63.53 96 VAL A C 1
ATOM 700 O O . VAL A 1 96 ? -10.620 9.738 -10.431 1.00 63.53 96 VAL A O 1
ATOM 703 N N . ASP A 1 97 ? -10.425 11.750 -9.433 1.00 57.00 97 ASP A N 1
ATOM 704 C CA . ASP A 1 97 ? -11.039 12.554 -10.505 1.00 57.00 97 ASP A CA 1
ATOM 705 C C . ASP A 1 97 ? -10.183 13.759 -10.937 1.00 57.00 97 ASP A C 1
ATOM 707 O O . ASP A 1 97 ? -9.758 14.568 -10.106 1.00 57.00 97 ASP A O 1
ATOM 711 N N . GLU A 1 98 ? -9.980 13.868 -12.250 1.00 42.91 98 GLU A N 1
ATOM 712 C CA . GLU A 1 98 ? -10.405 15.024 -13.048 1.00 42.91 98 GLU A CA 1
ATOM 713 C C . GLU A 1 98 ? -11.374 14.418 -14.083 1.00 42.91 98 GLU A C 1
ATOM 715 O O . GLU A 1 98 ? -10.963 13.489 -14.790 1.00 42.91 98 GLU A O 1
ATOM 720 N N . PRO A 1 99 ? -12.668 14.787 -14.100 1.00 52.69 99 PRO A N 1
ATOM 721 C CA . PRO A 1 99 ? -13.542 14.393 -15.192 1.00 52.69 99 PRO A CA 1
ATOM 722 C C . PRO A 1 99 ? -12.966 14.968 -16.485 1.00 52.69 99 PRO A C 1
ATOM 724 O O . PRO A 1 99 ? -12.531 16.116 -16.524 1.00 52.69 99 PRO A O 1
ATOM 727 N N . ASP A 1 100 ? -12.931 14.137 -17.521 1.00 53.88 100 ASP A N 1
ATOM 728 C CA . ASP A 1 100 ? -12.746 14.562 -18.903 1.00 53.88 100 ASP A CA 1
ATOM 729 C C . ASP A 1 100 ? -13.938 15.479 -19.215 1.00 53.88 100 ASP A C 1
ATOM 731 O O . ASP A 1 100 ? -15.033 15.001 -19.522 1.00 53.88 100 ASP A O 1
ATOM 735 N N . ASP A 1 101 ? -13.784 16.780 -18.948 1.00 49.72 101 ASP A N 1
ATOM 736 C CA . ASP A 1 101 ? -14.786 17.790 -19.267 1.00 49.72 101 ASP A CA 1
ATOM 737 C C . ASP A 1 101 ? -14.937 17.809 -20.791 1.00 49.72 101 ASP A C 1
ATOM 739 O O . ASP A 1 101 ? -14.146 18.406 -21.515 1.00 49.72 101 ASP A O 1
ATOM 743 N N . ALA A 1 102 ? -15.936 17.038 -21.214 1.00 54.34 102 ALA A N 1
ATOM 744 C CA . ALA A 1 102 ? -16.864 17.241 -22.309 1.00 54.34 102 ALA A CA 1
ATOM 745 C C . ALA A 1 102 ? -16.332 18.017 -23.521 1.00 54.34 102 ALA A C 1
ATOM 747 O O . ALA A 1 102 ? -16.162 19.235 -23.496 1.00 54.34 102 ALA A O 1
ATOM 748 N N . ASP A 1 103 ? -16.238 17.281 -24.630 1.00 54.47 103 ASP A N 1
ATOM 749 C CA . ASP A 1 103 ? -16.674 17.776 -25.933 1.00 54.47 103 ASP A CA 1
ATOM 750 C C . ASP A 1 103 ? -17.947 18.639 -25.774 1.00 54.47 103 ASP A C 1
ATOM 752 O O . ASP A 1 103 ? -19.016 18.106 -25.465 1.00 54.47 103 ASP A O 1
ATOM 756 N N . ASP A 1 104 ? -17.825 19.950 -25.995 1.00 57.97 104 ASP A N 1
ATOM 757 C CA . ASP A 1 104 ? -18.921 20.869 -26.338 1.00 57.97 104 ASP A CA 1
ATOM 758 C C . ASP A 1 104 ? -18.407 21.927 -27.336 1.00 57.97 104 ASP A C 1
ATOM 760 O O . ASP A 1 104 ? -17.378 22.590 -27.051 1.00 57.97 104 ASP A O 1
#

pLDDT: mean 86.23, std 12.52, range [42.91, 96.88]